Protein AF-A0A812QQQ6-F1 (afdb_monomer)

Foldseek 3Di:
DVVVVLLVVLVVCVVLLVQLLVVCVDVVLVVFDDPVLNVLNVVLVPPDVVLVVVLVVQLVVQLVVCCVVCVVPVPVSNVRSNVRSVVSCVSVSSSSSLVSLVVLCPDDGPSNVVSCVSRVVSVVVVVVVVVVPD

Mean predicted aligned error: 10.17 Å

pLDDT: mean 75.04, std 12.82, range [37.69, 90.62]

Solvent-accessible surface area (backbone atoms only — not comparable to full-atom values): 7482 Å² total; per-residue (Å²): 125,61,73,62,55,56,47,54,52,36,61,74,40,41,69,58,49,53,54,47,53,52,52,58,68,34,72,74,43,51,75,55,44,53,74,72,54,47,49,54,50,52,59,65,71,45,76,54,66,70,59,55,51,50,22,52,49,38,26,53,52,39,38,62,68,38,46,70,89,30,62,94,37,62,69,61,35,53,57,61,18,46,50,55,21,51,50,47,50,52,54,50,51,46,43,52,51,43,52,50,52,52,59,45,64,74,42,91,52,74,51,30,56,54,45,47,73,74,32,47,78,62,55,59,59,55,58,57,66,66,64,78,76,116

Secondary structure (DSSP, 8-state):
-HHHHHHHHHHHTHHHHHHHHHHHHSHHHHTTS-HHHHHHHHHHHS--HHHHHHHHHHHHHHHHHHTTTTTT-HHHHHHHHHHHHHHHHHHHHHHHHHHHHHHHHTS-SHHHHHHHHH-HHHHHHHHHHTTS--

Radius of gyration: 18.46 Å; Cα contacts (8 Å, |Δi|>4): 92; chains: 1; bounding box: 38×32×54 Å

Nearest PDB structures (foldseek):
  5dwk-assembly1_B  TM=3.331E-01  e=5.968E+00  Escherichia coli K-12

Structure (mmCIF, N/CA/C/O backbone):
data_AF-A0A812QQQ6-F1
#
_entry.id   AF-A0A812QQQ6-F1
#
loop_
_atom_site.group_PDB
_atom_site.id
_atom_site.type_symbol
_atom_site.label_atom_id
_atom_site.label_alt_id
_atom_site.label_comp_id
_atom_site.label_asym_id
_atom_site.label_entity_id
_atom_site.label_seq_id
_atom_site.pdbx_PDB_ins_code
_atom_site.Cartn_x
_atom_site.Cartn_y
_atom_site.Cartn_z
_atom_site.occupancy
_atom_site.B_iso_or_equiv
_atom_site.auth_seq_id
_atom_site.auth_comp_id
_atom_site.auth_asym_id
_atom_site.auth_atom_id
_atom_site.pdbx_PDB_model_num
ATOM 1 N N . MET A 1 1 ? 11.236 -12.126 8.491 1.00 43.22 1 MET A N 1
ATOM 2 C CA . MET A 1 1 ? 10.412 -13.017 7.641 1.00 43.22 1 MET A CA 1
ATOM 3 C C . MET A 1 1 ? 8.907 -12.862 7.912 1.00 43.22 1 MET A C 1
ATOM 5 O O . MET A 1 1 ? 8.119 -13.537 7.273 1.00 43.22 1 MET A O 1
ATOM 9 N N . GLU A 1 2 ? 8.489 -11.935 8.785 1.00 42.25 2 GLU A N 1
ATOM 10 C CA . GLU A 1 2 ? 7.080 -11.741 9.181 1.00 42.25 2 GLU A CA 1
ATOM 11 C C . GLU A 1 2 ? 6.273 -10.896 8.177 1.00 42.25 2 GLU A C 1
ATOM 13 O O . GLU A 1 2 ? 5.110 -11.183 7.913 1.00 42.25 2 GLU A O 1
ATOM 18 N N . VAL A 1 3 ? 6.917 -9.925 7.513 1.00 47.59 3 VAL A N 1
ATOM 19 C CA . VAL A 1 3 ? 6.267 -9.003 6.554 1.00 47.59 3 VAL A CA 1
ATOM 20 C C . VAL A 1 3 ? 5.633 -9.734 5.357 1.00 47.59 3 VAL A C 1
ATOM 22 O O . VAL A 1 3 ? 4.580 -9.334 4.867 1.00 47.59 3 VAL A O 1
ATOM 25 N N . PHE A 1 4 ? 6.250 -10.825 4.892 1.00 46.88 4 PHE A N 1
ATOM 26 C CA . PHE A 1 4 ? 5.729 -11.625 3.775 1.00 46.88 4 PHE A CA 1
ATOM 27 C C . PHE A 1 4 ? 4.519 -12.481 4.177 1.00 46.88 4 PHE A C 1
ATOM 29 O O . PHE A 1 4 ? 3.583 -12.631 3.390 1.00 46.88 4 PHE A O 1
ATOM 36 N N . VAL A 1 5 ? 4.513 -13.007 5.406 1.00 51.91 5 VAL A N 1
ATOM 37 C CA . VAL A 1 5 ? 3.406 -13.818 5.932 1.00 51.91 5 VAL A CA 1
ATOM 38 C C . VAL A 1 5 ? 2.169 -12.935 6.105 1.00 51.91 5 VAL A C 1
ATOM 40 O O . VAL A 1 5 ? 1.117 -13.249 5.551 1.00 51.91 5 VAL A O 1
ATOM 43 N N . ASP A 1 6 ? 2.312 -11.756 6.716 1.00 60.62 6 ASP A N 1
ATOM 44 C CA . ASP A 1 6 ? 1.199 -10.807 6.865 1.00 60.62 6 ASP A CA 1
ATOM 45 C C . ASP A 1 6 ? 0.663 -10.286 5.517 1.00 60.62 6 ASP A C 1
ATOM 47 O O . ASP A 1 6 ? -0.541 -10.070 5.369 1.00 60.62 6 ASP A O 1
ATOM 51 N N . GLY A 1 7 ? 1.523 -10.128 4.503 1.00 60.78 7 GLY A N 1
ATOM 52 C CA . GLY A 1 7 ? 1.106 -9.713 3.158 1.00 60.78 7 GLY A CA 1
ATOM 53 C C . GLY A 1 7 ? 0.234 -10.750 2.440 1.00 60.78 7 GLY A C 1
ATOM 54 O O . GLY A 1 7 ? -0.778 -10.399 1.828 1.00 60.78 7 GLY A O 1
ATOM 55 N N . THR A 1 8 ? 0.584 -12.036 2.541 1.00 68.62 8 THR A N 1
ATOM 56 C CA . THR A 1 8 ? -0.214 -13.127 1.945 1.00 68.62 8 THR A CA 1
ATOM 57 C C . THR A 1 8 ? -1.550 -13.330 2.663 1.00 68.62 8 THR A C 1
ATOM 59 O O . THR A 1 8 ? -2.576 -13.514 2.003 1.00 68.62 8 THR A O 1
ATOM 62 N N . HIS A 1 9 ? -1.581 -13.193 3.992 1.00 68.88 9 HIS A N 1
ATOM 63 C CA . HIS A 1 9 ? -2.825 -13.202 4.765 1.00 68.88 9 HIS A CA 1
ATOM 64 C C . HIS A 1 9 ? -3.740 -12.024 4.408 1.00 68.88 9 HIS A C 1
ATOM 66 O O . HIS A 1 9 ? -4.923 -12.237 4.128 1.00 68.88 9 HIS A O 1
ATOM 72 N N . ALA A 1 10 ? -3.191 -10.808 4.311 1.00 71.81 10 ALA A N 1
ATOM 73 C CA . ALA A 1 10 ? -3.949 -9.635 3.884 1.00 71.81 10 ALA A CA 1
ATOM 74 C C . ALA A 1 10 ? -4.539 -9.821 2.474 1.00 71.81 10 ALA A C 1
ATOM 76 O O . ALA A 1 10 ? -5.699 -9.491 2.232 1.00 71.81 10 ALA A O 1
ATOM 77 N N . TRP A 1 11 ? -3.778 -10.411 1.546 1.00 76.81 11 TRP A N 1
ATOM 78 C CA . TRP A 1 11 ? -4.253 -10.697 0.190 1.00 76.81 11 TRP A CA 1
ATOM 79 C C . TRP A 1 11 ? -5.393 -11.722 0.140 1.00 76.81 11 TRP A C 1
ATOM 81 O O . TRP A 1 11 ? -6.344 -11.559 -0.637 1.00 76.81 11 TRP A O 1
ATOM 91 N N . ASN A 1 12 ? -5.322 -12.761 0.974 1.00 79.38 12 ASN A N 1
ATOM 92 C CA . ASN A 1 12 ? -6.366 -13.780 1.082 1.00 79.38 12 ASN A CA 1
ATOM 93 C C . ASN A 1 12 ? -7.651 -13.212 1.703 1.00 79.38 12 ASN A C 1
ATOM 95 O O . ASN A 1 12 ? -8.747 -13.572 1.282 1.00 79.38 12 ASN A O 1
ATOM 99 N N . GLN A 1 13 ? -7.528 -12.256 2.626 1.00 79.19 13 GLN A N 1
ATOM 100 C CA . GLN A 1 13 ? -8.651 -11.598 3.307 1.00 79.19 13 GLN A CA 1
ATOM 101 C C . GLN A 1 13 ? -9.069 -10.269 2.663 1.00 79.19 13 GLN A C 1
ATOM 103 O O . GLN A 1 13 ? -9.827 -9.494 3.249 1.00 79.19 13 GLN A O 1
ATOM 108 N N . ARG A 1 14 ? -8.616 -9.988 1.436 1.00 81.00 14 ARG A N 1
ATOM 109 C CA . ARG A 1 14 ? -8.791 -8.675 0.795 1.00 81.00 14 ARG A CA 1
ATOM 110 C C . ARG A 1 14 ? -10.238 -8.187 0.735 1.00 81.00 14 ARG A C 1
ATOM 112 O O . ARG A 1 14 ? -10.496 -7.005 0.933 1.00 81.00 14 ARG A O 1
ATOM 119 N N . PHE A 1 15 ? -11.191 -9.086 0.494 1.00 83.06 15 PHE A N 1
ATOM 120 C CA . PHE A 1 15 ? -12.608 -8.726 0.427 1.00 83.06 15 PHE A CA 1
ATOM 121 C C . PHE A 1 15 ? -13.186 -8.384 1.801 1.00 83.06 15 PHE A C 1
ATOM 123 O O . PHE A 1 15 ? -13.955 -7.428 1.905 1.00 83.06 15 PHE A O 1
ATOM 130 N N . ALA A 1 16 ? -12.774 -9.105 2.847 1.00 80.75 16 ALA A N 1
ATOM 131 C CA . ALA A 1 16 ? -13.140 -8.794 4.223 1.00 80.75 16 ALA A CA 1
ATOM 132 C C . ALA A 1 16 ? -12.575 -7.425 4.629 1.00 80.75 16 ALA A C 1
ATOM 134 O O . ALA A 1 16 ? -13.327 -6.559 5.066 1.00 80.75 16 ALA A O 1
ATOM 135 N N . ILE A 1 17 ? -11.288 -7.176 4.362 1.00 81.69 17 ILE A N 1
ATOM 136 C CA . ILE A 1 17 ? -10.628 -5.889 4.639 1.00 81.69 17 ILE A CA 1
ATOM 137 C C . ILE A 1 17 ? -11.360 -4.737 3.941 1.00 81.69 17 ILE A C 1
ATOM 139 O O . ILE A 1 17 ? -11.698 -3.743 4.579 1.00 81.69 17 ILE A O 1
ATOM 143 N N . LEU A 1 18 ? -11.670 -4.874 2.647 1.00 81.94 18 LEU A N 1
ATOM 144 C CA . LEU A 1 18 ? -12.383 -3.839 1.893 1.00 81.94 18 LEU A CA 1
ATOM 145 C C . LEU A 1 18 ? -13.799 -3.591 2.422 1.00 81.94 18 LEU A C 1
ATOM 147 O O . LEU A 1 18 ? -14.234 -2.440 2.484 1.00 81.94 18 LEU A O 1
ATOM 151 N N . ARG A 1 19 ? -14.527 -4.645 2.812 1.00 83.19 19 ARG A N 1
ATOM 152 C CA . ARG A 1 19 ? -15.860 -4.517 3.419 1.00 83.19 19 ARG A CA 1
ATOM 153 C C . ARG A 1 19 ? -15.780 -3.750 4.742 1.00 83.19 19 ARG A C 1
ATOM 155 O O . ARG A 1 19 ? -16.558 -2.824 4.943 1.00 83.19 19 ARG A O 1
ATOM 162 N N . CYS A 1 20 ? -14.799 -4.067 5.577 1.00 82.31 20 CYS A N 1
ATOM 163 C CA . CYS A 1 20 ? -14.598 -3.434 6.877 1.00 82.31 20 CYS A CA 1
ATOM 164 C C . CYS A 1 20 ? -14.095 -1.987 6.783 1.00 82.31 20 CYS A C 1
ATOM 166 O O . CYS A 1 20 ? -14.505 -1.118 7.547 1.00 82.31 20 CYS A O 1
ATOM 168 N N . MET A 1 21 ? -13.252 -1.677 5.798 1.00 80.06 21 MET A N 1
ATOM 169 C CA . MET A 1 21 ? -12.869 -0.290 5.522 1.00 80.06 21 MET A CA 1
ATOM 170 C C . MET A 1 21 ? -14.059 0.540 5.025 1.00 80.06 21 MET A C 1
ATOM 172 O O . MET A 1 21 ? -14.157 1.725 5.337 1.00 80.06 21 MET A O 1
ATOM 176 N N . ARG A 1 22 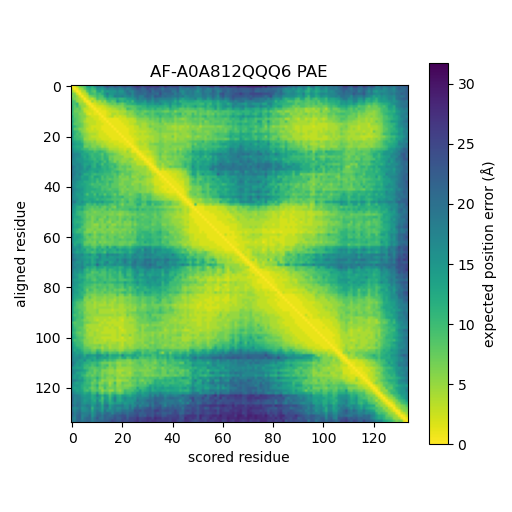? -14.998 -0.060 4.276 1.00 82.69 22 ARG A N 1
ATOM 177 C CA . ARG A 1 22 ? -16.234 0.632 3.873 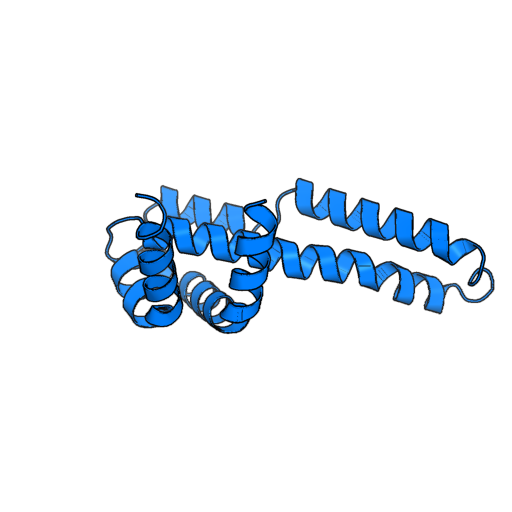1.00 82.69 22 ARG A CA 1
ATOM 178 C C . ARG A 1 22 ? -17.141 0.934 5.059 1.00 82.69 22 ARG A C 1
ATOM 180 O O . ARG A 1 22 ? -17.692 2.028 5.094 1.00 82.69 22 ARG A O 1
ATOM 187 N N . THR A 1 23 ? -17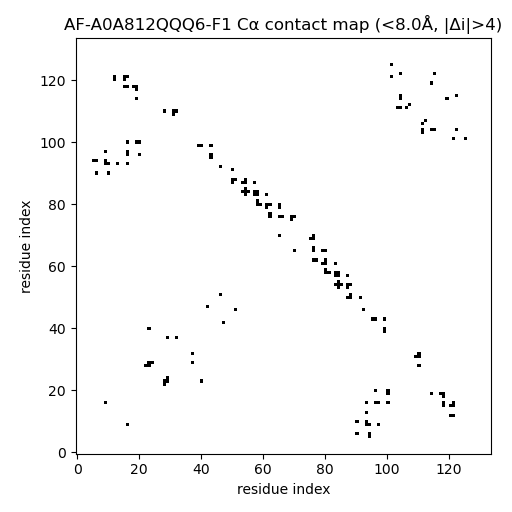.274 0.017 6.018 1.00 79.31 23 THR A N 1
ATOM 188 C CA . THR A 1 23 ? -18.063 0.276 7.232 1.00 79.31 23 THR A CA 1
ATOM 189 C C . THR A 1 23 ? -17.423 1.370 8.083 1.00 79.31 23 THR A C 1
ATOM 191 O O . THR A 1 23 ? -18.130 2.263 8.528 1.00 79.31 23 THR A O 1
ATOM 194 N N . LEU A 1 24 ? -16.090 1.397 8.210 1.00 75.00 24 LEU A N 1
ATOM 195 C CA . LEU A 1 24 ? -15.362 2.483 8.891 1.00 75.00 24 LEU A CA 1
ATOM 196 C C . LEU A 1 24 ? -15.521 3.854 8.220 1.00 75.00 24 LEU A C 1
ATOM 198 O O . LEU A 1 24 ? -15.449 4.887 8.882 1.00 75.00 24 LEU A O 1
ATOM 202 N N . ARG A 1 25 ? -15.744 3.879 6.904 1.00 75.19 25 ARG A N 1
ATOM 203 C CA . ARG A 1 25 ? -15.980 5.117 6.152 1.00 75.19 25 ARG A CA 1
ATOM 204 C C . ARG A 1 25 ? -17.415 5.639 6.295 1.00 75.19 25 ARG A C 1
ATOM 206 O O . ARG A 1 25 ? -17.669 6.787 5.932 1.00 75.19 25 ARG A O 1
ATOM 213 N N . ALA A 1 26 ? -18.347 4.826 6.794 1.00 77.88 26 ALA A N 1
ATOM 214 C CA . ALA A 1 26 ? -19.730 5.238 6.989 1.00 77.88 26 ALA A CA 1
ATOM 215 C C . ALA A 1 26 ? -19.840 6.297 8.109 1.00 77.88 26 ALA A C 1
ATOM 217 O O . ALA A 1 26 ? -19.127 6.216 9.113 1.00 77.88 26 ALA A O 1
ATOM 218 N N . PRO A 1 27 ? -20.742 7.287 7.976 1.00 71.00 27 PRO A N 1
ATOM 219 C CA . PRO A 1 27 ? -20.901 8.357 8.966 1.00 71.00 27 PRO A CA 1
ATOM 220 C C . PRO A 1 27 ? -21.322 7.831 10.348 1.00 71.00 27 PRO A C 1
ATOM 222 O O . PRO A 1 27 ? -20.941 8.403 11.365 1.00 71.00 27 PRO A O 1
ATOM 225 N N . GLU A 1 28 ? -22.041 6.710 10.387 1.00 75.38 28 GLU A N 1
ATOM 226 C CA . GLU A 1 28 ? -22.485 6.039 11.615 1.00 75.38 28 GLU A CA 1
ATOM 227 C C . GLU A 1 28 ? -21.316 5.468 12.427 1.00 75.38 28 GLU A C 1
ATOM 229 O O . GLU A 1 28 ? -21.318 5.542 13.655 1.00 75.38 28 GLU A O 1
ATOM 234 N N . ALA A 1 29 ? -20.290 4.945 11.746 1.00 71.56 29 ALA A N 1
ATOM 235 C CA . ALA A 1 29 ? -19.085 4.459 12.404 1.00 71.56 29 ALA A CA 1
ATOM 236 C C . ALA A 1 29 ? -18.290 5.626 12.994 1.00 71.56 29 ALA A C 1
ATOM 238 O O . ALA A 1 29 ? -17.866 5.537 14.142 1.00 71.56 29 ALA A O 1
ATOM 239 N N . ARG A 1 30 ? -18.170 6.744 12.256 1.00 70.12 30 ARG A N 1
ATOM 240 C CA . ARG A 1 30 ? -17.461 7.963 12.695 1.00 70.12 30 ARG A CA 1
ATOM 241 C C . ARG A 1 30 ? -18.002 8.540 14.002 1.00 70.12 30 ARG A C 1
ATOM 243 O O . ARG A 1 30 ? -17.213 8.959 14.833 1.00 70.12 30 ARG A O 1
ATOM 250 N N . GLN A 1 31 ? -19.316 8.499 14.220 1.00 73.69 31 GLN A N 1
ATOM 251 C CA . GLN A 1 31 ? -19.935 8.978 15.467 1.00 73.69 31 GLN A CA 1
ATOM 252 C C . GLN A 1 31 ? -19.587 8.129 16.699 1.00 73.69 31 GLN A C 1
ATOM 254 O O . GLN A 1 31 ? -19.740 8.590 17.827 1.00 73.69 31 GLN A O 1
ATOM 259 N N . LYS A 1 32 ? -19.140 6.886 16.494 1.00 72.31 32 LYS A N 1
ATOM 260 C CA . LYS A 1 32 ? -18.743 5.953 17.557 1.00 72.31 32 LYS A CA 1
ATOM 261 C C . LYS A 1 32 ? -17.223 5.883 17.735 1.00 72.31 32 LYS A C 1
ATOM 263 O O . LYS A 1 32 ? -16.759 5.103 18.568 1.00 72.31 32 LYS A O 1
ATOM 268 N N . MET A 1 33 ? -16.463 6.636 16.934 1.00 74.44 33 MET A N 1
ATOM 269 C CA . MET A 1 33 ? -15.008 6.718 17.032 1.00 74.44 33 MET A CA 1
ATOM 270 C C . MET A 1 33 ? -14.619 7.836 17.987 1.00 74.44 33 MET A C 1
ATOM 272 O O . MET A 1 33 ? -15.163 8.934 17.928 1.00 74.44 33 MET A O 1
ATOM 276 N N . ASP A 1 34 ? -13.637 7.557 18.831 1.00 79.31 34 ASP A N 1
AT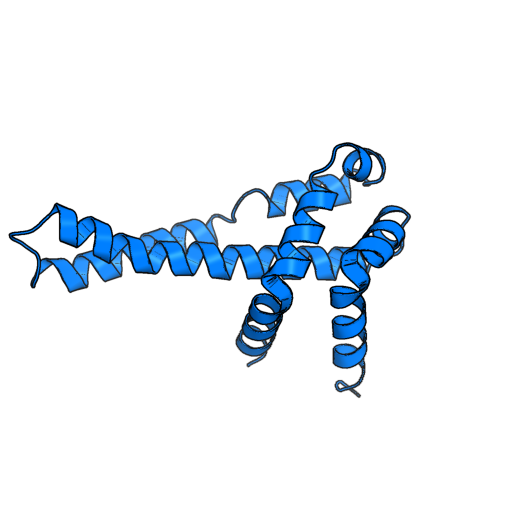OM 277 C CA . ASP A 1 34 ? -12.975 8.592 19.615 1.00 79.31 34 ASP A CA 1
ATOM 278 C C . ASP A 1 34 ? -12.083 9.464 18.706 1.00 79.31 34 ASP A C 1
ATOM 280 O O . ASP A 1 34 ? -11.627 8.984 17.661 1.00 79.31 34 ASP A O 1
ATOM 284 N N . GLU A 1 35 ? -11.766 10.707 19.090 1.00 75.81 35 GLU A N 1
ATOM 285 C CA . GLU A 1 35 ? -10.976 11.638 18.247 1.00 75.81 35 GLU A CA 1
ATOM 286 C C . GLU A 1 35 ? -9.639 11.022 17.796 1.00 75.81 35 GLU A C 1
ATOM 288 O O . GLU A 1 35 ? -9.197 11.174 16.654 1.00 75.81 35 GLU A O 1
ATOM 293 N N . LEU A 1 36 ? -9.011 10.243 18.679 1.00 73.94 36 LEU A N 1
ATOM 294 C CA . LEU A 1 36 ? -7.750 9.557 18.409 1.00 73.94 36 LEU A CA 1
ATOM 295 C C . LEU A 1 36 ? -7.915 8.398 17.411 1.00 73.94 36 LEU A C 1
ATOM 297 O O . LEU A 1 36 ? -7.011 8.128 16.622 1.00 73.94 36 LEU A O 1
ATOM 301 N N . GLN A 1 37 ? -9.061 7.714 17.415 1.00 71.06 37 GLN A N 1
ATOM 302 C CA . GLN A 1 37 ? -9.368 6.661 16.444 1.00 71.06 37 GLN A CA 1
ATOM 303 C C . GLN A 1 37 ? -9.732 7.258 15.085 1.00 71.06 37 GLN A C 1
ATOM 305 O O . GLN A 1 37 ? -9.308 6.734 14.057 1.00 71.06 37 GLN A O 1
ATOM 310 N N . GLN A 1 38 ? -10.478 8.363 15.080 1.00 76.44 38 GLN A N 1
ATOM 311 C CA . GLN A 1 38 ? -10.823 9.077 13.860 1.00 76.44 38 GLN A CA 1
ATOM 312 C C . GLN A 1 38 ? -9.563 9.581 13.152 1.00 76.44 38 GLN A C 1
ATOM 314 O O . GLN A 1 38 ? -9.403 9.331 11.958 1.00 76.44 38 GLN A O 1
ATOM 319 N N . LYS A 1 39 ? -8.618 10.162 13.901 1.00 75.56 39 LYS A N 1
ATOM 320 C CA . LYS A 1 39 ? -7.317 10.571 13.364 1.00 75.56 39 LYS A CA 1
ATOM 321 C C . LYS A 1 39 ? -6.522 9.397 12.785 1.00 75.56 39 LYS A C 1
ATOM 323 O O . LYS A 1 39 ? -5.971 9.516 11.703 1.00 75.56 39 LYS A O 1
ATOM 328 N N . GLN A 1 40 ? -6.504 8.239 13.450 1.00 71.69 40 GLN A N 1
ATOM 329 C CA . GLN A 1 40 ? -5.829 7.040 12.925 1.00 71.69 40 GLN A CA 1
ATOM 330 C C . GLN A 1 40 ? -6.456 6.519 11.627 1.00 71.69 40 GLN A C 1
ATOM 332 O O . GLN A 1 40 ? -5.749 6.010 10.760 1.00 71.69 40 GLN A O 1
ATOM 337 N N . VAL A 1 41 ? -7.781 6.615 11.502 1.00 71.50 41 VAL A N 1
ATOM 338 C CA . VAL A 1 41 ? -8.491 6.241 10.277 1.00 71.50 41 VAL A CA 1
ATOM 339 C C . VAL A 1 41 ? -8.181 7.230 9.161 1.00 71.50 41 VAL A C 1
ATOM 341 O O . VAL A 1 41 ? -7.863 6.790 8.061 1.00 71.50 41 VAL A O 1
ATOM 344 N N . GLU A 1 42 ? -8.217 8.533 9.436 1.00 74.94 42 GLU A N 1
ATOM 345 C CA . GLU A 1 42 ? -7.833 9.574 8.476 1.00 74.94 42 GLU A CA 1
ATOM 346 C C . GLU A 1 42 ? -6.377 9.405 8.016 1.00 74.94 42 GLU A C 1
ATOM 348 O O . GLU A 1 42 ? -6.140 9.304 6.814 1.00 74.94 42 GLU A O 1
ATOM 353 N N . ASP A 1 43 ? -5.441 9.192 8.944 1.00 69.56 43 ASP A N 1
ATOM 354 C CA . ASP A 1 43 ? -4.024 8.935 8.648 1.00 69.56 43 ASP A CA 1
ATOM 355 C C . ASP A 1 43 ? -3.793 7.649 7.829 1.00 69.56 43 ASP A C 1
ATOM 357 O O . ASP A 1 43 ? -2.777 7.524 7.151 1.00 69.56 43 ASP A O 1
ATOM 361 N N . ALA A 1 44 ? -4.694 6.661 7.891 1.00 68.06 44 ALA A N 1
ATOM 362 C CA . ALA A 1 44 ? -4.599 5.445 7.076 1.00 68.06 44 ALA A CA 1
ATOM 363 C C . ALA A 1 44 ? -5.323 5.551 5.727 1.00 68.06 44 ALA A C 1
ATOM 365 O O . ALA A 1 44 ? -5.034 4.774 4.812 1.00 68.06 44 ALA A O 1
ATOM 366 N N . LEU A 1 45 ? -6.287 6.468 5.615 1.00 67.12 45 LEU A N 1
ATOM 367 C CA . LEU A 1 45 ? -6.946 6.828 4.361 1.00 67.12 45 LEU A CA 1
ATOM 368 C C . LEU A 1 45 ? -6.044 7.719 3.503 1.00 67.12 45 LEU A C 1
ATOM 370 O O . LEU A 1 45 ? -6.101 7.609 2.276 1.00 67.12 45 LEU A O 1
ATOM 374 N N . ASP A 1 46 ? -5.192 8.528 4.133 1.00 72.31 46 ASP A N 1
ATOM 375 C CA . ASP A 1 46 ? -4.114 9.234 3.457 1.00 72.31 46 ASP A CA 1
ATOM 376 C C . ASP A 1 46 ? -2.925 8.288 3.219 1.00 72.31 46 ASP A C 1
ATOM 378 O O . ASP A 1 46 ? -2.311 7.782 4.163 1.00 72.31 46 ASP A O 1
ATOM 382 N N . PRO A 1 47 ? -2.572 7.987 1.954 1.00 66.06 47 PRO A N 1
ATOM 383 C CA . PRO A 1 47 ? -1.474 7.078 1.678 1.00 66.06 47 PRO A CA 1
ATOM 384 C C . PRO A 1 47 ? -0.167 7.668 2.227 1.00 66.06 47 PRO A C 1
ATOM 386 O O . PRO A 1 47 ? 0.169 8.814 1.914 1.00 66.06 47 PRO A O 1
ATOM 389 N N . PRO A 1 48 ? 0.625 6.898 2.997 1.00 78.19 48 PRO A N 1
ATOM 390 C CA . PRO A 1 48 ? 1.864 7.411 3.553 1.00 78.19 48 PRO A CA 1
ATOM 391 C C . PRO A 1 48 ? 2.819 7.792 2.420 1.00 78.19 48 PRO A C 1
ATOM 393 O O . PRO A 1 48 ? 2.949 7.069 1.428 1.00 78.19 48 PRO A O 1
ATOM 396 N N . MET A 1 49 ? 3.547 8.900 2.589 1.00 80.44 49 MET A N 1
ATOM 397 C CA . MET A 1 49 ? 4.511 9.391 1.592 1.00 80.44 49 MET A CA 1
ATOM 398 C C . MET A 1 49 ? 5.526 8.324 1.170 1.00 80.44 49 MET A C 1
ATOM 400 O O . MET A 1 49 ? 5.945 8.294 0.016 1.00 80.44 49 MET A O 1
ATOM 404 N N . SER A 1 50 ? 5.884 7.406 2.070 1.00 78.44 50 SER A N 1
ATOM 405 C CA . SER A 1 50 ? 6.751 6.269 1.753 1.00 78.44 50 SER A CA 1
ATOM 406 C C . SER A 1 50 ? 6.165 5.362 0.663 1.00 78.44 50 SER A C 1
ATOM 408 O O . SER A 1 50 ? 6.898 4.934 -0.228 1.00 78.44 50 SER A O 1
ATOM 410 N N . LEU A 1 51 ? 4.853 5.107 0.675 1.00 82.69 51 LEU A N 1
ATOM 411 C CA . LEU A 1 51 ? 4.170 4.313 -0.349 1.00 82.69 51 LEU A CA 1
ATOM 412 C C . LEU A 1 51 ? 4.170 5.035 -1.704 1.00 82.69 51 LEU A C 1
ATOM 414 O O . LEU A 1 51 ? 4.461 4.419 -2.729 1.00 82.69 51 LEU A O 1
ATOM 418 N N . ILE A 1 52 ? 3.912 6.346 -1.698 1.00 86.00 52 ILE A N 1
ATOM 419 C CA . ILE A 1 52 ? 3.923 7.189 -2.902 1.00 86.00 52 ILE A CA 1
ATOM 420 C C . ILE A 1 52 ? 5.325 7.223 -3.519 1.00 86.00 52 ILE A C 1
ATOM 422 O O . ILE A 1 52 ? 5.483 6.983 -4.716 1.00 86.00 52 ILE A O 1
ATOM 426 N N . LEU A 1 53 ? 6.357 7.458 -2.704 1.00 88.69 53 LEU A N 1
ATOM 427 C CA . LEU A 1 53 ? 7.752 7.465 -3.149 1.00 88.69 53 LEU A CA 1
ATOM 428 C C . LEU A 1 53 ? 8.179 6.102 -3.702 1.00 88.69 53 LEU A C 1
ATOM 430 O O . LEU A 1 53 ? 8.850 6.041 -4.729 1.00 88.69 53 LEU A O 1
ATOM 434 N N . THR A 1 54 ? 7.747 5.006 -3.072 1.00 86.06 54 THR A N 1
ATOM 435 C CA . THR A 1 54 ? 8.037 3.647 -3.557 1.00 86.06 54 THR A CA 1
ATOM 436 C C . THR A 1 54 ? 7.365 3.383 -4.904 1.00 86.06 54 THR A C 1
ATOM 438 O O . THR A 1 54 ? 7.990 2.824 -5.804 1.00 86.06 54 THR A O 1
ATOM 441 N N . ALA A 1 55 ? 6.118 3.827 -5.090 1.00 86.19 55 ALA A N 1
ATOM 442 C CA . ALA A 1 55 ? 5.431 3.727 -6.374 1.00 86.19 55 ALA A CA 1
ATOM 443 C C . ALA A 1 55 ? 6.126 4.578 -7.454 1.00 86.19 55 ALA A C 1
ATOM 445 O O . ALA A 1 55 ? 6.351 4.098 -8.565 1.00 86.19 55 ALA A O 1
ATOM 446 N N . ALA A 1 56 ? 6.548 5.803 -7.129 1.00 88.88 56 ALA A N 1
ATOM 447 C CA . ALA A 1 56 ? 7.299 6.658 -8.048 1.00 88.88 56 ALA A CA 1
ATOM 448 C C . ALA A 1 56 ? 8.649 6.035 -8.447 1.00 88.88 56 ALA A C 1
ATOM 450 O O . ALA A 1 56 ? 9.014 6.040 -9.624 1.00 88.88 56 ALA A O 1
ATOM 451 N N . ALA A 1 57 ? 9.361 5.434 -7.490 1.00 90.62 57 ALA A N 1
ATOM 452 C CA . ALA A 1 57 ? 10.598 4.705 -7.751 1.00 90.62 57 ALA A CA 1
ATOM 453 C C . ALA A 1 57 ? 10.356 3.473 -8.639 1.00 90.62 57 ALA A C 1
ATOM 455 O O . ALA A 1 57 ? 11.096 3.255 -9.598 1.00 90.62 57 ALA A O 1
ATOM 456 N N . ALA A 1 58 ? 9.291 2.706 -8.378 1.00 90.31 58 ALA A N 1
ATOM 457 C CA . ALA A 1 58 ? 8.905 1.558 -9.195 1.00 90.31 58 ALA A CA 1
ATOM 458 C C . ALA A 1 58 ? 8.565 1.968 -10.636 1.00 90.31 58 ALA A C 1
ATOM 460 O O . ALA A 1 58 ? 9.005 1.314 -11.581 1.00 90.31 58 ALA A O 1
ATOM 461 N N . TYR A 1 59 ? 7.845 3.081 -10.812 1.00 89.81 59 TYR A N 1
ATOM 462 C CA . TYR A 1 59 ? 7.584 3.665 -12.127 1.00 89.81 59 TYR A CA 1
ATOM 463 C C . TYR A 1 59 ? 8.885 4.057 -12.835 1.00 89.81 59 TYR A C 1
ATOM 465 O O . TYR A 1 59 ? 9.098 3.677 -13.983 1.00 89.81 59 TYR A O 1
ATOM 473 N N . GLY A 1 60 ? 9.779 4.781 -12.152 1.00 89.25 60 GLY A N 1
ATOM 474 C CA . GLY A 1 60 ? 11.059 5.214 -12.715 1.00 89.25 60 GLY A CA 1
ATOM 475 C C . GLY A 1 60 ? 11.940 4.040 -13.147 1.00 89.25 60 GLY A C 1
ATOM 476 O O . GLY A 1 60 ? 12.482 4.052 -14.253 1.00 89.25 60 GLY A O 1
ATOM 477 N N . ALA A 1 61 ? 12.023 2.995 -12.320 1.00 90.38 61 ALA A N 1
ATOM 478 C CA . ALA A 1 61 ? 12.759 1.773 -12.631 1.00 90.38 61 ALA A CA 1
ATOM 479 C C . ALA A 1 61 ? 12.154 1.027 -13.833 1.00 90.38 61 ALA A C 1
ATOM 481 O O . ALA A 1 61 ? 12.879 0.638 -14.752 1.00 90.38 61 ALA A O 1
ATOM 482 N N . ALA A 1 62 ? 10.826 0.883 -13.871 1.00 88.06 62 ALA A N 1
ATOM 483 C CA . ALA A 1 62 ? 10.123 0.246 -14.981 1.00 88.06 62 ALA A CA 1
ATOM 484 C C . ALA A 1 62 ? 10.295 1.032 -16.289 1.00 88.06 62 ALA A C 1
ATOM 486 O O . ALA A 1 62 ? 10.618 0.457 -17.327 1.00 88.06 62 ALA A O 1
ATOM 487 N N . TYR A 1 63 ? 10.155 2.356 -16.231 1.00 88.81 63 TYR A N 1
ATOM 488 C CA . TYR A 1 63 ? 10.368 3.251 -17.363 1.00 88.81 63 TYR A CA 1
ATOM 489 C C . TYR A 1 63 ? 11.806 3.152 -17.889 1.00 88.81 63 TYR A C 1
ATOM 491 O O . TYR A 1 63 ? 12.013 3.033 -19.096 1.00 88.81 63 TYR A O 1
ATOM 499 N N . ALA A 1 64 ? 12.807 3.156 -17.003 1.00 90.25 64 ALA A N 1
ATOM 500 C CA . ALA A 1 64 ? 14.212 3.031 -17.384 1.00 90.25 64 ALA A CA 1
ATOM 501 C C . ALA A 1 64 ? 14.515 1.684 -18.063 1.00 90.25 64 ALA A C 1
ATOM 503 O O . ALA A 1 64 ? 15.201 1.664 -19.085 1.00 90.25 64 ALA A O 1
ATOM 504 N N . GLY A 1 65 ? 13.955 0.581 -17.551 1.00 88.50 65 GLY A N 1
ATOM 505 C CA . GLY A 1 65 ? 14.106 -0.750 -18.145 1.00 88.50 65 GLY A CA 1
ATOM 506 C C . GLY A 1 65 ? 13.391 -0.908 -19.493 1.00 88.50 65 GLY A C 1
ATOM 507 O O . GLY A 1 65 ? 13.904 -1.560 -20.400 1.00 88.50 65 GLY A O 1
ATOM 508 N N . LEU A 1 66 ? 12.230 -0.270 -19.662 1.00 86.00 66 LEU A N 1
ATOM 509 C CA . LEU A 1 66 ? 11.403 -0.382 -20.870 1.00 86.00 66 LEU A CA 1
ATOM 510 C C . LEU A 1 66 ? 11.745 0.652 -21.957 1.00 86.00 66 LEU A C 1
ATOM 512 O O . LEU A 1 66 ? 11.393 0.462 -23.123 1.00 86.00 66 LEU A O 1
ATOM 516 N N . ARG A 1 67 ? 12.481 1.715 -21.610 1.00 87.25 67 ARG A N 1
ATOM 517 C CA . ARG A 1 67 ? 12.932 2.786 -22.519 1.00 87.25 67 ARG A CA 1
ATOM 518 C C . ARG A 1 67 ? 13.694 2.288 -23.740 1.00 87.25 67 ARG A C 1
ATOM 520 O O . ARG A 1 67 ? 13.543 2.874 -24.808 1.00 87.25 67 ARG A O 1
ATOM 527 N N . GLY A 1 68 ? 14.530 1.266 -23.588 1.00 86.62 68 GLY A N 1
ATO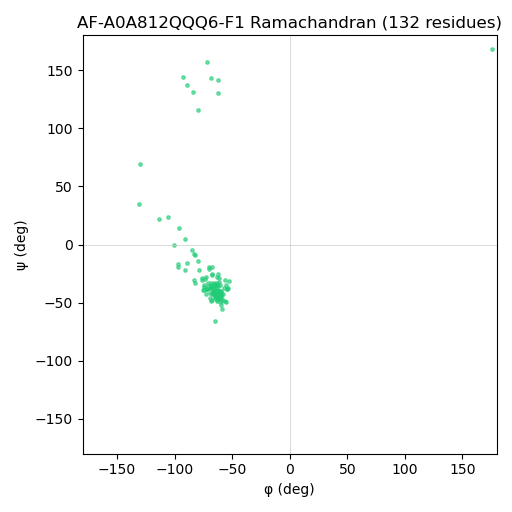M 528 C CA . GLY A 1 68 ? 15.238 0.643 -24.708 1.00 86.62 68 GLY A CA 1
ATOM 529 C C . GLY A 1 68 ? 14.276 -0.031 -25.695 1.00 86.62 68 GLY A C 1
ATOM 530 O O . GLY A 1 68 ? 14.147 0.439 -26.827 1.00 86.62 68 GLY A O 1
ATOM 531 N N . PRO A 1 69 ? 13.569 -1.096 -25.275 1.00 83.25 69 PRO A N 1
ATOM 532 C CA . PRO A 1 69 ? 12.735 -1.908 -26.164 1.00 83.25 69 PRO A CA 1
ATOM 533 C C . PRO A 1 69 ? 11.496 -1.188 -26.718 1.00 83.25 69 PRO A C 1
ATOM 535 O O . PRO A 1 69 ? 11.025 -1.541 -27.796 1.00 83.25 69 PRO A O 1
ATOM 538 N N . LEU A 1 70 ? 10.961 -0.178 -26.022 1.00 81.62 70 LEU A N 1
ATOM 539 C CA . LEU A 1 70 ? 9.717 0.504 -26.411 1.00 81.62 70 LEU A CA 1
ATOM 540 C C . LEU A 1 70 ? 9.920 1.971 -26.823 1.00 81.62 70 LEU A C 1
ATOM 542 O O . LEU A 1 70 ? 8.969 2.751 -26.836 1.00 81.62 70 LEU A O 1
ATOM 546 N N . ARG A 1 71 ? 11.141 2.358 -27.220 1.00 83.38 71 ARG A N 1
ATOM 547 C CA . ARG A 1 71 ? 11.478 3.746 -27.589 1.00 83.38 71 ARG A CA 1
ATOM 548 C C . ARG A 1 71 ? 10.588 4.337 -28.691 1.00 83.38 71 ARG A C 1
ATOM 550 O O . ARG A 1 71 ? 10.287 5.524 -28.656 1.00 83.38 71 ARG A O 1
ATOM 557 N N . SER A 1 72 ? 10.166 3.521 -29.657 1.00 86.06 72 SER A N 1
ATOM 558 C CA . SER A 1 72 ? 9.286 3.922 -30.767 1.00 86.06 72 SER A CA 1
ATOM 559 C C . SER A 1 72 ? 7.792 3.872 -30.423 1.00 86.06 72 SER A C 1
ATOM 561 O O . SER A 1 72 ? 6.961 4.249 -31.245 1.00 86.06 72 SER A O 1
ATOM 563 N N . ARG A 1 73 ? 7.428 3.396 -29.224 1.00 86.75 73 ARG A N 1
ATOM 564 C CA . ARG A 1 73 ? 6.044 3.148 -28.794 1.00 86.75 73 ARG A CA 1
ATOM 565 C C . ARG A 1 73 ? 5.779 3.793 -27.422 1.00 86.75 73 ARG A C 1
ATOM 567 O O . ARG A 1 73 ? 5.589 3.079 -26.436 1.00 86.75 73 ARG A O 1
ATOM 574 N N . PRO A 1 74 ? 5.733 5.137 -27.343 1.00 82.38 74 PRO A N 1
ATOM 575 C CA . PRO A 1 74 ? 5.675 5.868 -26.073 1.00 82.38 74 PRO A CA 1
ATOM 576 C C . PRO A 1 74 ? 4.415 5.572 -25.245 1.00 82.38 74 PRO A C 1
ATOM 578 O O . PRO A 1 74 ? 4.504 5.457 -24.026 1.00 82.38 74 PRO A O 1
ATOM 581 N N . LEU A 1 75 ? 3.260 5.371 -25.890 1.00 88.69 75 LEU A N 1
ATOM 582 C CA . LEU A 1 75 ? 2.014 5.013 -25.196 1.00 88.69 75 LEU A CA 1
ATOM 583 C C . LEU A 1 75 ? 2.098 3.634 -24.525 1.00 88.69 75 LEU A C 1
ATOM 585 O O . LEU A 1 75 ? 1.714 3.476 -23.369 1.00 88.69 75 LEU A O 1
ATOM 589 N N . LEU A 1 76 ? 2.647 2.637 -25.227 1.00 85.25 76 LEU A N 1
ATOM 590 C CA . LEU A 1 76 ? 2.819 1.288 -24.676 1.00 85.25 76 LEU A CA 1
ATOM 591 C C . LEU A 1 76 ? 3.847 1.271 -23.547 1.00 85.25 76 LEU A C 1
ATOM 593 O O . LEU A 1 76 ? 3.681 0.542 -22.574 1.00 85.25 76 LEU A O 1
ATOM 597 N N . LEU A 1 77 ? 4.878 2.106 -23.656 1.00 84.88 77 LEU A N 1
ATOM 598 C CA . LEU A 1 77 ? 5.877 2.270 -22.615 1.00 84.88 77 LEU A CA 1
ATOM 599 C C . LEU A 1 77 ? 5.275 2.847 -21.325 1.00 84.88 77 LEU A C 1
ATOM 601 O O . LEU A 1 77 ? 5.568 2.332 -20.251 1.00 84.88 77 LEU A O 1
ATOM 605 N N . GLN A 1 78 ? 4.408 3.861 -21.413 1.00 87.56 78 GLN A N 1
ATOM 606 C CA . GLN A 1 78 ? 3.733 4.419 -20.235 1.00 87.56 78 GLN A CA 1
ATOM 607 C C . GLN A 1 78 ? 2.758 3.423 -19.597 1.00 87.56 78 GLN A C 1
ATOM 609 O O . GLN A 1 78 ? 2.764 3.268 -18.377 1.00 87.56 78 GLN A O 1
ATOM 614 N N . LEU A 1 79 ? 1.969 2.705 -20.406 1.00 86.88 79 LEU A N 1
ATOM 615 C CA . LEU A 1 79 ? 1.055 1.672 -19.906 1.00 86.88 79 LEU A CA 1
ATOM 616 C C . LEU A 1 79 ? 1.811 0.547 -19.189 1.00 86.88 79 LEU A C 1
ATOM 618 O O . LEU A 1 79 ? 1.443 0.162 -18.080 1.00 86.88 79 LEU A O 1
ATOM 622 N N . ALA A 1 80 ? 2.902 0.061 -19.783 1.00 85.06 80 ALA A N 1
ATOM 623 C CA . ALA A 1 80 ? 3.727 -0.981 -19.182 1.00 85.06 80 ALA A CA 1
ATOM 624 C C . ALA A 1 80 ? 4.459 -0.489 -17.919 1.00 85.06 80 ALA A C 1
ATO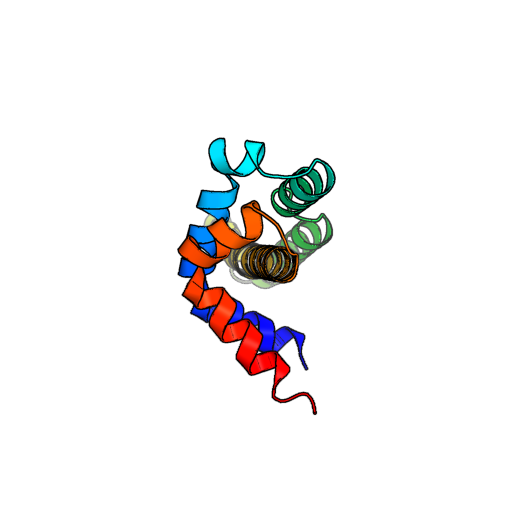M 626 O O . ALA A 1 80 ? 4.532 -1.216 -16.930 1.00 85.06 80 ALA A O 1
ATOM 627 N N . ALA A 1 81 ? 4.934 0.761 -17.908 1.00 86.19 81 ALA A N 1
ATOM 628 C CA . ALA A 1 81 ? 5.558 1.369 -16.733 1.00 86.19 81 ALA A CA 1
ATOM 629 C C . ALA A 1 81 ? 4.559 1.654 -15.594 1.00 86.19 81 ALA A C 1
ATOM 631 O O . ALA A 1 81 ? 4.976 1.754 -14.443 1.00 86.19 81 ALA A O 1
ATOM 632 N N . CYS A 1 82 ? 3.255 1.749 -15.881 1.00 87.69 82 CYS A N 1
ATOM 633 C CA . CYS A 1 82 ? 2.198 1.951 -14.884 1.00 87.69 82 CYS A CA 1
ATOM 634 C C . CYS A 1 82 ? 1.818 0.666 -14.120 1.00 87.69 82 CYS A C 1
ATOM 636 O O . CYS A 1 82 ? 1.308 0.733 -13.002 1.00 87.69 82 CYS A O 1
ATOM 638 N N . GLY A 1 83 ? 2.102 -0.517 -14.672 1.00 87.69 83 GLY A N 1
ATOM 639 C CA . GLY A 1 83 ? 1.803 -1.791 -14.007 1.00 87.69 83 GLY A CA 1
ATOM 640 C C . GLY A 1 83 ? 2.486 -1.933 -12.636 1.00 87.69 83 GLY A C 1
ATOM 641 O O . GLY A 1 83 ? 1.798 -2.117 -11.631 1.00 87.69 83 GLY A O 1
ATOM 642 N N . PRO A 1 84 ? 3.822 -1.801 -12.551 1.00 87.31 84 PRO A N 1
ATOM 643 C CA . PRO A 1 84 ? 4.555 -1.908 -11.289 1.00 87.31 84 PRO A CA 1
ATOM 644 C C . PRO A 1 84 ? 4.077 -0.965 -10.166 1.00 87.31 84 PRO A C 1
ATOM 646 O O . PRO A 1 84 ? 3.812 -1.463 -9.069 1.00 87.31 84 PRO A O 1
ATOM 649 N N . PRO A 1 85 ? 3.894 0.356 -10.379 1.00 86.12 85 PRO A N 1
ATOM 650 C CA . PRO A 1 85 ? 3.362 1.232 -9.336 1.00 86.12 85 PRO A CA 1
ATOM 651 C C . PRO A 1 85 ? 1.929 0.870 -8.933 1.00 86.12 85 PRO A C 1
ATOM 653 O O . PRO A 1 85 ? 1.608 0.956 -7.750 1.00 86.12 85 PRO A O 1
ATOM 656 N N . ALA A 1 86 ? 1.079 0.406 -9.858 1.00 86.19 86 ALA A N 1
ATOM 657 C CA . ALA A 1 86 ? -0.272 -0.042 -9.515 1.00 86.19 86 ALA A CA 1
ATOM 658 C C . ALA A 1 86 ? -0.255 -1.242 -8.552 1.00 86.19 86 ALA A C 1
ATOM 660 O O . ALA A 1 86 ? -1.042 -1.284 -7.603 1.00 86.19 86 ALA A O 1
ATOM 661 N N . VAL A 1 87 ? 0.673 -2.186 -8.741 1.00 86.75 87 VAL A N 1
ATOM 662 C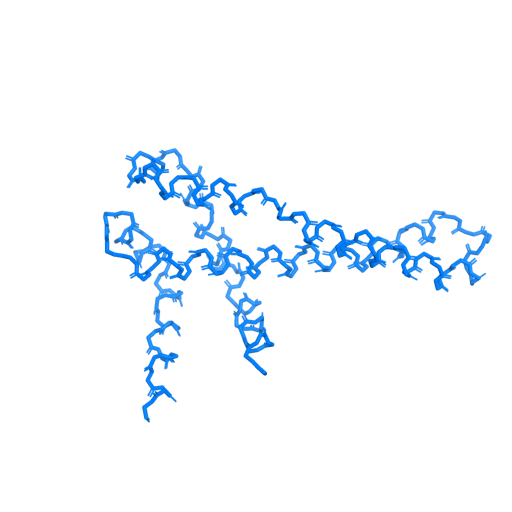 CA . VAL A 1 87 ? 0.862 -3.324 -7.827 1.00 86.75 87 VAL A CA 1
ATOM 663 C C . VAL A 1 87 ? 1.336 -2.851 -6.452 1.00 86.75 87 VAL A C 1
ATOM 665 O O . VAL A 1 87 ? 0.768 -3.268 -5.442 1.00 86.75 87 VAL A O 1
ATOM 668 N N . VAL A 1 88 ? 2.321 -1.947 -6.403 1.00 86.94 88 VAL A N 1
ATOM 669 C CA . VAL A 1 88 ? 2.839 -1.376 -5.145 1.00 86.94 88 VAL A CA 1
ATOM 670 C C . VAL A 1 88 ? 1.730 -0.676 -4.361 1.00 86.94 88 VAL A C 1
ATOM 672 O O . VAL A 1 88 ? 1.558 -0.947 -3.174 1.00 86.94 88 VAL A O 1
ATOM 675 N N . LEU A 1 89 ? 0.943 0.177 -5.020 1.00 85.38 89 LEU A N 1
ATOM 676 C CA . LEU A 1 89 ? -0.160 0.900 -4.385 1.00 85.38 89 LEU A CA 1
ATOM 677 C C . LEU A 1 89 ? -1.258 -0.050 -3.893 1.00 85.38 89 LEU A C 1
ATOM 679 O O . LEU A 1 89 ? -1.744 0.106 -2.776 1.00 85.38 89 LEU A O 1
ATOM 683 N N . SER A 1 90 ? -1.616 -1.058 -4.692 1.00 83.94 90 SER A N 1
ATOM 684 C CA . SER A 1 90 ? -2.688 -1.999 -4.348 1.00 83.94 90 SER A CA 1
ATOM 685 C C . SER A 1 90 ? -2.312 -2.890 -3.163 1.00 83.94 90 SER A C 1
ATOM 687 O O . SER A 1 90 ? -3.085 -3.022 -2.216 1.00 83.94 90 SER A O 1
ATOM 689 N N . LEU A 1 91 ? -1.116 -3.487 -3.187 1.00 84.06 91 LEU A N 1
ATOM 690 C CA . LEU A 1 91 ? -0.647 -4.364 -2.111 1.00 84.06 91 LEU A CA 1
ATOM 691 C C . LEU A 1 91 ? -0.284 -3.575 -0.853 1.00 84.06 91 LEU A C 1
ATOM 693 O O . LEU A 1 91 ? -0.656 -3.972 0.250 1.00 84.06 91 LEU A O 1
ATOM 697 N N . GLY A 1 92 ? 0.400 -2.441 -1.009 1.00 82.75 92 GLY A N 1
ATOM 698 C CA . GLY A 1 92 ? 0.765 -1.585 0.113 1.00 82.75 92 GLY A CA 1
ATOM 699 C C . GLY A 1 92 ? -0.455 -0.972 0.797 1.00 82.75 92 GLY A C 1
ATOM 700 O O . GLY A 1 92 ? -0.550 -1.020 2.021 1.00 82.75 92 GLY A O 1
ATOM 701 N N . GLY A 1 93 ? -1.434 -0.485 0.029 1.00 82.38 93 GLY A N 1
ATOM 702 C CA . GLY A 1 93 ? -2.692 0.031 0.575 1.00 82.38 93 GLY A CA 1
ATOM 703 C C . GLY A 1 93 ? -3.497 -1.042 1.313 1.00 82.38 93 GLY A C 1
ATOM 704 O O . GLY A 1 93 ? -4.025 -0.791 2.400 1.00 82.38 93 GLY A O 1
ATOM 705 N N . LEU A 1 94 ? -3.530 -2.267 0.776 1.00 83.44 94 LEU A N 1
ATOM 706 C CA . LEU A 1 94 ? -4.182 -3.399 1.432 1.00 83.44 94 LEU A CA 1
ATOM 707 C C . LEU A 1 94 ? -3.499 -3.765 2.756 1.00 83.44 94 LEU A C 1
ATOM 709 O O . LEU A 1 94 ? -4.179 -3.988 3.757 1.00 83.44 94 LEU A O 1
ATOM 713 N N . TYR A 1 95 ? -2.167 -3.783 2.778 1.00 82.94 95 TYR A N 1
ATOM 714 C CA . TYR A 1 95 ? -1.385 -4.066 3.980 1.00 82.94 95 TYR A CA 1
ATOM 715 C C . TYR A 1 95 ? -1.594 -3.007 5.073 1.00 82.94 95 TYR A C 1
ATOM 717 O O . TYR A 1 95 ? -1.807 -3.352 6.236 1.00 82.94 95 TYR A O 1
ATOM 725 N N . ILE A 1 96 ? -1.594 -1.721 4.707 1.00 82.12 96 ILE A N 1
ATOM 726 C CA . ILE A 1 96 ? -1.855 -0.617 5.644 1.00 82.12 96 ILE A CA 1
ATOM 727 C C . ILE A 1 96 ? -3.264 -0.740 6.229 1.00 82.12 96 ILE A C 1
ATOM 729 O O . ILE A 1 96 ? -3.432 -0.672 7.447 1.00 82.12 96 ILE A O 1
ATOM 733 N N . SER A 1 97 ? -4.257 -1.011 5.377 1.00 81.56 97 SER A N 1
ATOM 734 C CA . SER A 1 97 ? -5.646 -1.213 5.801 1.00 81.56 97 SER A CA 1
ATOM 735 C C . SER A 1 97 ? -5.772 -2.395 6.766 1.00 81.56 97 SER A C 1
ATOM 737 O O . SER A 1 97 ? -6.393 -2.274 7.818 1.00 81.56 97 SER A O 1
ATOM 739 N N . HIS A 1 98 ? -5.132 -3.525 6.452 1.00 82.19 98 HIS A N 1
ATOM 740 C CA . HIS A 1 98 ? -5.103 -4.700 7.321 1.00 82.19 98 HIS A CA 1
ATOM 741 C C . HIS A 1 98 ? -4.482 -4.386 8.690 1.00 82.19 98 HIS A C 1
ATOM 743 O O . HIS A 1 98 ? -5.040 -4.750 9.724 1.00 82.19 98 HIS A O 1
ATOM 749 N N . ARG A 1 99 ? -3.360 -3.657 8.716 1.00 79.56 99 ARG A N 1
ATOM 750 C CA . ARG A 1 99 ? -2.683 -3.265 9.958 1.00 79.56 99 ARG A CA 1
ATOM 751 C C . ARG A 1 99 ? -3.537 -2.323 10.812 1.00 79.56 99 ARG A C 1
ATOM 753 O O . ARG A 1 99 ? -3.591 -2.509 12.027 1.00 79.56 99 ARG A O 1
ATOM 760 N N . LEU A 1 100 ? -4.223 -1.356 10.196 1.00 79.62 100 LEU A N 1
ATOM 761 C CA . LEU A 1 100 ? -5.184 -0.486 10.883 1.00 79.62 100 LEU A CA 1
ATOM 762 C C . LEU A 1 100 ? -6.316 -1.320 11.498 1.00 79.62 100 LEU A C 1
ATOM 764 O O . LEU A 1 100 ? -6.585 -1.209 12.691 1.00 79.62 100 LEU A O 1
ATOM 768 N N . LEU A 1 101 ? -6.949 -2.185 10.704 1.00 78.25 101 LEU A N 1
ATOM 769 C CA . LEU A 1 101 ? -8.039 -3.049 11.157 1.00 78.25 101 LEU A CA 1
ATOM 770 C C . LEU A 1 101 ? -7.617 -3.948 12.321 1.00 78.25 101 LEU A C 1
ATOM 772 O O . LEU A 1 101 ? -8.343 -4.038 13.308 1.00 78.25 101 LEU A O 1
ATOM 776 N N . LYS A 1 102 ? -6.418 -4.536 12.263 1.00 79.06 102 LYS A N 1
ATOM 777 C CA . LYS A 1 102 ? -5.849 -5.318 13.369 1.00 79.06 102 LYS A CA 1
ATOM 778 C C . LYS A 1 102 ? -5.635 -4.457 14.619 1.00 79.06 102 LYS A C 1
ATOM 780 O O . LYS A 1 102 ? -5.991 -4.875 15.715 1.00 79.06 102 LYS A O 1
ATOM 785 N N . SER A 1 103 ? -5.126 -3.232 14.464 1.00 77.94 103 SER A N 1
ATOM 786 C CA . SER A 1 103 ? -4.962 -2.291 15.582 1.00 77.94 103 SER A CA 1
ATOM 787 C C . SER A 1 103 ? -6.295 -1.873 16.213 1.00 77.94 103 SER A C 1
ATOM 789 O O . SER A 1 103 ? -6.349 -1.674 17.425 1.00 77.94 103 SER A O 1
ATOM 791 N N . LEU A 1 104 ? -7.355 -1.718 15.416 1.00 76.69 104 LEU A N 1
ATOM 792 C CA . LEU A 1 104 ? -8.691 -1.369 15.907 1.00 76.69 104 LEU A CA 1
ATOM 793 C C . LEU A 1 104 ? -9.376 -2.566 16.582 1.00 76.69 104 LEU A C 1
ATOM 795 O O . LEU A 1 104 ? -10.000 -2.391 17.623 1.00 76.69 104 LEU A O 1
ATOM 799 N N . LEU A 1 105 ? -9.212 -3.778 16.041 1.00 76.50 105 LEU A N 1
ATOM 800 C CA . LEU A 1 105 ? -9.775 -5.016 16.598 1.00 76.50 105 LEU A CA 1
ATOM 801 C C . LEU A 1 105 ? -9.148 -5.428 17.940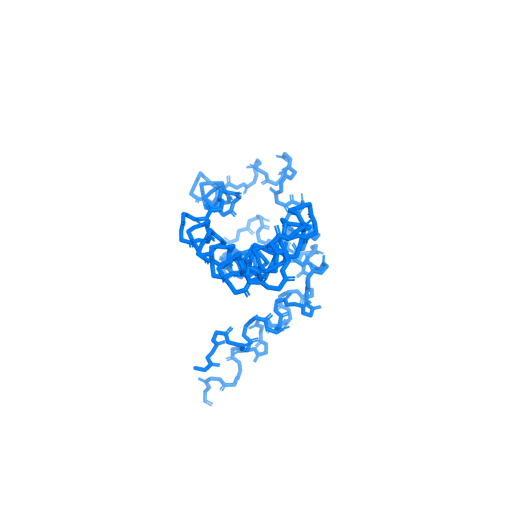 1.00 76.50 105 LEU A C 1
ATOM 803 O O . LEU A 1 105 ? -9.800 -6.113 18.723 1.00 76.50 105 LEU A O 1
ATOM 807 N N . MET A 1 106 ? -7.908 -5.009 18.212 1.00 72.56 106 MET A N 1
ATOM 808 C CA . MET A 1 106 ? -7.210 -5.261 19.483 1.00 72.56 106 MET A CA 1
ATOM 809 C C . MET A 1 106 ? -7.577 -4.259 20.592 1.00 72.56 106 MET A C 1
ATOM 811 O O . MET A 1 106 ? -7.166 -4.443 21.735 1.00 72.56 106 MET A O 1
ATOM 815 N N . ARG A 1 107 ? -8.322 -3.188 20.281 1.00 71.31 107 ARG A N 1
ATOM 816 C CA . ARG A 1 107 ? -8.814 -2.212 21.267 1.00 71.31 107 ARG A CA 1
ATOM 817 C C . ARG A 1 107 ? -10.205 -2.593 21.752 1.00 71.31 107 ARG A C 1
ATOM 819 O O . ARG A 1 107 ? -11.036 -2.992 20.948 1.00 71.31 107 ARG A O 1
ATOM 826 N N . ASP A 1 108 ? -10.507 -2.358 23.022 1.00 65.38 108 ASP A N 1
ATOM 827 C CA . ASP A 1 108 ? -11.870 -2.491 23.539 1.00 65.38 108 ASP A CA 1
ATOM 828 C C . ASP A 1 108 ? -12.687 -1.213 23.296 1.00 65.38 108 ASP A C 1
ATOM 830 O O . ASP A 1 108 ? -12.236 -0.106 23.587 1.00 65.38 108 ASP A O 1
ATOM 834 N N . GLY A 1 109 ? -13.899 -1.356 22.747 1.00 69.44 109 GLY A N 1
ATOM 835 C CA . GLY A 1 109 ? -14.786 -0.224 22.468 1.00 69.44 109 GLY A CA 1
ATOM 836 C C . GLY A 1 109 ? -16.086 -0.598 21.750 1.00 69.44 109 GLY A C 1
ATOM 837 O O . GLY A 1 109 ? -16.242 -1.711 21.238 1.00 69.44 109 GLY A O 1
ATOM 838 N N . ALA A 1 110 ? -17.030 0.349 21.699 1.00 70.81 110 ALA A N 1
ATOM 839 C CA . ALA A 1 110 ? -18.301 0.191 20.981 1.00 70.81 110 ALA A CA 1
ATOM 840 C C . ALA A 1 110 ? -18.077 -0.042 19.475 1.00 70.81 110 ALA A C 1
ATOM 842 O O . ALA A 1 110 ? -18.679 -0.945 18.896 1.00 70.81 110 ALA A O 1
ATOM 843 N N . LEU A 1 111 ? -17.128 0.693 18.884 1.00 70.88 111 LEU A N 1
ATOM 844 C CA . LEU A 1 111 ? -16.686 0.516 17.501 1.00 70.88 111 LEU A CA 1
ATOM 845 C C . LEU A 1 111 ? -16.095 -0.879 17.255 1.00 70.88 111 LEU A C 1
ATOM 847 O O . LEU A 1 111 ? -16.380 -1.504 16.240 1.00 70.88 111 LEU A O 1
ATOM 851 N N . THR A 1 112 ? -15.303 -1.401 18.195 1.00 75.00 112 THR A N 1
ATOM 852 C CA . THR A 1 112 ? -14.708 -2.738 18.081 1.00 75.00 112 THR A CA 1
ATOM 853 C C . THR A 1 112 ? -15.776 -3.821 18.050 1.00 75.00 112 THR A C 1
ATOM 855 O O . THR A 1 112 ? -15.658 -4.763 17.275 1.00 75.00 112 THR A O 1
ATOM 858 N N . ARG A 1 113 ? -16.839 -3.701 18.857 1.00 73.56 113 ARG A N 1
ATOM 859 C CA . ARG A 1 113 ? -17.949 -4.670 18.853 1.00 73.56 113 ARG A CA 1
ATOM 860 C C . ARG A 1 113 ? -18.677 -4.697 17.510 1.00 73.56 113 ARG A C 1
ATOM 862 O O . ARG A 1 113 ? -19.009 -5.776 17.029 1.00 73.56 113 ARG A O 1
ATOM 869 N N . GLU A 1 114 ? -18.872 -3.534 16.899 1.00 73.25 114 GLU A N 1
ATOM 870 C CA . GLU A 1 114 ? -19.485 -3.396 15.574 1.00 73.25 114 GLU A CA 1
ATOM 871 C C . GLU A 1 114 ? -18.559 -3.876 14.447 1.00 73.25 114 GLU A C 1
ATOM 873 O O . GLU A 1 114 ? -18.982 -4.573 13.528 1.00 73.25 114 GLU A O 1
ATOM 878 N N . LEU A 1 115 ? -17.257 -3.611 14.558 1.00 73.56 115 LEU A N 1
ATOM 879 C CA . LEU A 1 115 ? -16.259 -4.214 13.681 1.00 73.56 115 LEU A CA 1
ATOM 880 C C . LEU A 1 115 ? -16.261 -5.736 13.822 1.00 73.56 115 LEU A C 1
ATOM 882 O O . LEU A 1 115 ? -16.255 -6.427 12.818 1.00 73.56 115 LEU A O 1
ATOM 886 N N . ARG A 1 116 ? -16.333 -6.298 15.031 1.00 74.31 116 ARG A N 1
ATOM 887 C CA . ARG A 1 116 ? -16.343 -7.757 15.240 1.00 74.31 116 ARG A CA 1
ATOM 888 C C . ARG A 1 116 ? -17.593 -8.425 14.662 1.00 74.31 116 ARG A C 1
ATOM 890 O O . ARG A 1 116 ? -17.494 -9.544 14.168 1.00 74.31 116 ARG A O 1
ATOM 897 N N . SER A 1 117 ? -18.747 -7.751 14.691 1.00 74.94 117 SER A N 1
ATOM 898 C CA . SER A 1 117 ? -19.987 -8.275 14.102 1.00 74.94 117 SER A CA 1
ATOM 899 C C . SER A 1 117 ? -19.983 -8.227 12.570 1.00 74.94 117 SER A C 1
ATOM 901 O O . SER A 1 117 ? -20.589 -9.087 11.934 1.00 74.94 117 SER A O 1
ATOM 903 N N . HIS A 1 118 ? -19.282 -7.266 11.964 1.00 71.69 118 HIS A N 1
ATOM 904 C CA . HIS A 1 118 ? -19.178 -7.126 10.505 1.00 71.69 118 HIS A CA 1
ATOM 905 C C . HIS A 1 118 ? -17.908 -7.741 9.893 1.00 71.69 118 HIS A C 1
ATOM 907 O O . HIS A 1 118 ? -17.864 -7.985 8.686 1.00 71.69 118 HIS A O 1
ATOM 913 N N . CYS A 1 119 ? -16.898 -8.019 10.717 1.00 72.81 119 CYS A N 1
ATOM 914 C CA . CYS A 1 119 ? -15.547 -8.436 10.333 1.00 72.81 119 CYS A CA 1
ATOM 915 C C . CYS A 1 119 ? -15.076 -9.670 11.118 1.00 72.81 119 CYS A C 1
ATOM 917 O O . CYS A 1 119 ? -13.890 -9.792 11.431 1.00 72.81 119 CYS A O 1
ATOM 919 N N . SER A 1 120 ? -15.986 -10.591 11.443 1.00 68.19 120 SER A N 1
ATOM 920 C CA . SER A 1 120 ? -15.688 -11.809 12.217 1.00 68.19 120 SER A CA 1
ATOM 921 C C . SER A 1 120 ? -14.583 -12.678 11.591 1.00 68.19 120 SER A C 1
ATOM 923 O O . SER A 1 120 ? -13.790 -13.299 12.301 1.00 68.19 120 SER A O 1
ATOM 925 N N . GLU A 1 121 ? -14.470 -12.653 10.260 1.00 68.50 121 GLU A N 1
ATOM 926 C CA . GLU A 1 121 ? -13.418 -13.324 9.481 1.00 68.50 121 GLU A CA 1
ATOM 927 C C . GLU A 1 121 ? -12.004 -12.813 9.817 1.00 68.50 121 GLU A C 1
ATOM 929 O O . GLU A 1 121 ? -11.043 -13.582 9.802 1.00 68.50 121 GLU A O 1
ATOM 934 N N . LEU A 1 122 ? -11.872 -11.529 10.172 1.00 64.88 122 LEU A N 1
ATOM 935 C CA . LEU A 1 122 ? -10.601 -10.906 10.556 1.00 64.88 122 LEU A CA 1
ATOM 936 C C . LEU A 1 122 ? -10.266 -11.153 12.036 1.00 64.88 122 LEU A C 1
ATOM 938 O O . LEU A 1 122 ? -9.092 -11.279 12.384 1.00 64.88 122 LEU A O 1
ATOM 942 N N . SER A 1 123 ? -11.273 -11.279 12.912 1.00 59.28 123 SER A N 1
ATOM 943 C CA . SER A 1 123 ? -11.041 -11.557 14.338 1.00 59.28 123 SER A CA 1
ATOM 944 C C . SER A 1 123 ? -10.565 -12.988 14.606 1.00 59.28 123 SER A C 1
ATOM 946 O O . SER A 1 123 ? -9.658 -13.175 15.413 1.00 59.28 123 SER A O 1
ATOM 948 N N . LEU A 1 124 ? -11.102 -13.981 13.886 1.00 55.25 124 LEU A N 1
ATOM 949 C CA . LEU A 1 124 ? -10.716 -15.395 14.042 1.00 55.25 124 LEU A CA 1
ATOM 950 C C . LEU A 1 124 ? -9.259 -15.653 13.632 1.00 55.25 124 LEU A C 1
ATOM 952 O O . LEU A 1 124 ? -8.551 -16.444 14.253 1.00 55.25 124 LEU A O 1
ATOM 956 N N . SER A 1 125 ? -8.786 -14.940 12.609 1.00 50.38 125 SER A N 1
ATOM 957 C CA . SER A 1 125 ? -7.411 -15.068 12.124 1.00 50.38 125 SER A CA 1
ATOM 958 C C . SER A 1 125 ? -6.387 -14.448 13.083 1.00 50.38 125 SER A C 1
ATOM 960 O O . SER A 1 125 ? -5.249 -14.910 13.143 1.00 50.38 125 SER A O 1
ATOM 962 N N . SER A 1 126 ? -6.785 -13.429 13.855 1.00 50.12 126 SER A N 1
ATOM 963 C CA . SER A 1 126 ? -5.924 -12.799 14.863 1.00 50.12 126 SER A CA 1
ATOM 964 C C . SER A 1 126 ? -5.778 -13.651 16.132 1.00 50.12 126 SER A C 1
ATOM 966 O O . SER A 1 126 ? -4.738 -13.574 16.783 1.00 50.12 126 SER A O 1
ATOM 968 N N . GLU A 1 127 ? -6.778 -14.470 16.482 1.00 49.22 127 GLU A N 1
ATOM 969 C CA . GLU A 1 127 ? -6.715 -15.377 17.643 1.00 49.22 127 GLU A CA 1
ATOM 970 C C . GLU A 1 127 ? -5.813 -16.596 17.404 1.00 49.22 127 GLU A C 1
ATOM 972 O O . GLU A 1 127 ? -5.108 -17.016 18.320 1.00 49.22 127 GLU A O 1
ATOM 977 N N . MET A 1 128 ? -5.761 -17.138 16.181 1.00 43.91 128 MET A N 1
ATOM 978 C CA . MET A 1 128 ? -4.833 -18.235 15.866 1.00 43.91 128 MET A CA 1
ATOM 979 C C . MET A 1 128 ? -3.367 -17.776 15.882 1.00 43.91 128 MET A C 1
ATOM 981 O O . MET A 1 128 ? -2.515 -18.487 16.405 1.00 43.91 128 MET A O 1
ATOM 985 N N . GLN A 1 129 ? -3.071 -16.553 15.427 1.00 47.22 129 GLN A N 1
ATOM 986 C CA . GLN A 1 129 ? -1.701 -16.019 15.399 1.00 47.22 129 GLN A CA 1
ATOM 987 C C . GLN A 1 129 ? -1.131 -15.715 16.803 1.00 47.22 129 GLN A C 1
ATOM 989 O O . GLN A 1 129 ? 0.081 -15.634 16.969 1.00 47.22 129 GLN A O 1
ATOM 994 N N . GLY A 1 130 ? -1.984 -15.576 17.827 1.00 43.28 130 GLY A N 1
ATOM 995 C CA . GLY A 1 130 ? -1.563 -15.428 19.227 1.00 43.28 130 GLY A CA 1
ATOM 996 C C . GLY A 1 130 ? -1.246 -16.749 19.941 1.00 43.28 130 GLY A C 1
ATOM 997 O O . GLY A 1 130 ? -0.736 -16.720 21.060 1.00 43.28 130 GLY A O 1
ATOM 998 N N . ARG A 1 131 ? -1.546 -17.904 19.328 1.00 42.47 131 ARG A N 1
ATOM 999 C CA . ARG A 1 131 ? -1.383 -19.229 19.951 1.00 42.47 131 ARG A CA 1
ATOM 1000 C C . ARG A 1 131 ? -0.0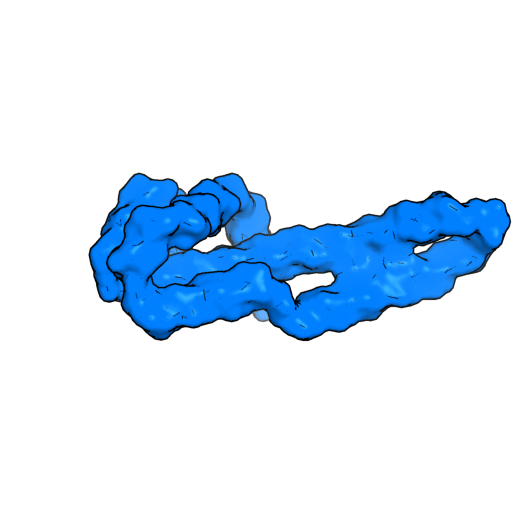76 -19.937 19.583 1.00 42.47 131 ARG A C 1
ATOM 1002 O O . ARG A 1 131 ? 0.350 -20.791 20.348 1.00 42.47 131 ARG A O 1
ATOM 1009 N N . ASP A 1 132 ? 0.568 -19.534 18.489 1.00 42.88 132 ASP A N 1
ATOM 1010 C CA . ASP A 1 132 ? 1.852 -20.089 18.019 1.00 42.88 132 ASP A CA 1
ATOM 1011 C C . ASP A 1 132 ? 3.089 -19.340 18.565 1.00 42.88 132 ASP A C 1
ATOM 1013 O O . ASP A 1 132 ? 4.220 -19.629 18.184 1.00 42.88 132 ASP A O 1
ATOM 1017 N N . GLY A 1 133 ? 2.890 -18.361 19.457 1.00 42.72 133 GLY A N 1
ATOM 1018 C CA . GLY A 1 133 ? 3.953 -17.550 20.068 1.00 42.72 133 GLY A CA 1
ATOM 1019 C C . GLY A 1 133 ? 4.269 -17.888 21.530 1.00 42.72 133 GLY A C 1
ATOM 1020 O O . GLY A 1 133 ? 4.732 -17.004 22.253 1.00 42.72 133 GLY A O 1
ATOM 1021 N N . LYS A 1 134 ? 3.970 -19.108 21.991 1.00 37.69 134 LYS A N 1
ATOM 1022 C CA . LYS A 1 134 ? 4.313 -19.591 23.338 1.00 37.69 134 LYS A CA 1
ATOM 1023 C C . LYS A 1 134 ? 5.145 -20.860 23.288 1.00 37.69 134 LYS A C 1
ATOM 1025 O O . LYS A 1 134 ? 4.756 -21.769 22.528 1.00 37.69 134 LYS A O 1
#

Sequence (134 aa):
MEVFVDGTHAWNQRFAILRCMRTLRAPEARQKMDELQQKQVEDALDPPMSLILTAAAAYGAAYAGLRGPLRSRPLLLQLAACGPPAVVLSLGGLYISHRLLKSLLMRDGALTRELRSHCSELSLSSEMQGRDGK